Protein AF-A0A662I2W3-F1 (afdb_monomer_lite)

Sequence (81 aa):
MSQASIINLLSELEKWLRNKLHNVKCPACGHIIVSNHPPQWVNEHLPHITVGEEEISVSYRCKKGGLIEICRLPRTVEEKI

Secondary structure (DSSP, 8-state):
--HHHHHHHHHHHHHHHHHHTBTPBPTTT-SBSEETTTTEE-TTEEEEEEE-SSEEEEEEEETTTEEEEEEEEES------

Foldseek 3Di:
DDPVVVVVVVVVLVLVVQVVQEQPADPQPRDRQWYDVVTDGDDQKAWDWDDDPFKIWTWIQDPRPGIGTDDIDTPPPPPPD

pLDDT: mean 89.15, std 13.88, range [34.03, 97.62]

Structure (mmCIF, N/CA/C/O backbone):
data_AF-A0A662I2W3-F1
#
_entry.id   AF-A0A662I2W3-F1
#
loop_
_atom_site.group_PDB
_atom_site.id
_atom_site.type_symbol
_atom_site.label_atom_id
_atom_site.lab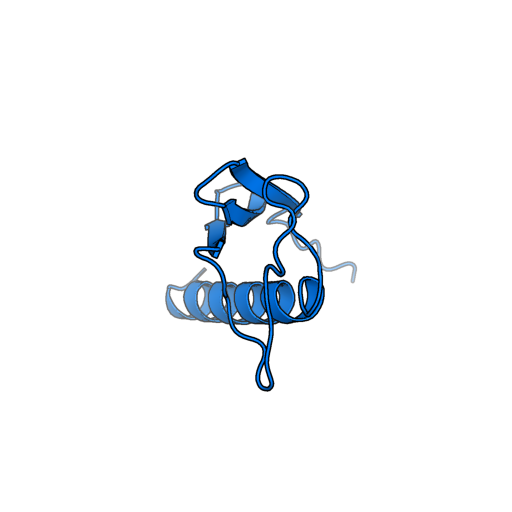el_alt_id
_atom_site.label_comp_id
_atom_site.label_asym_id
_atom_site.label_entity_id
_atom_site.label_seq_id
_atom_site.pdbx_PDB_ins_code
_atom_site.Cartn_x
_atom_site.Cartn_y
_atom_site.Cartn_z
_atom_site.occupancy
_atom_site.B_iso_or_equiv
_atom_site.auth_seq_id
_atom_site.auth_comp_id
_atom_site.auth_asym_id
_atom_site.a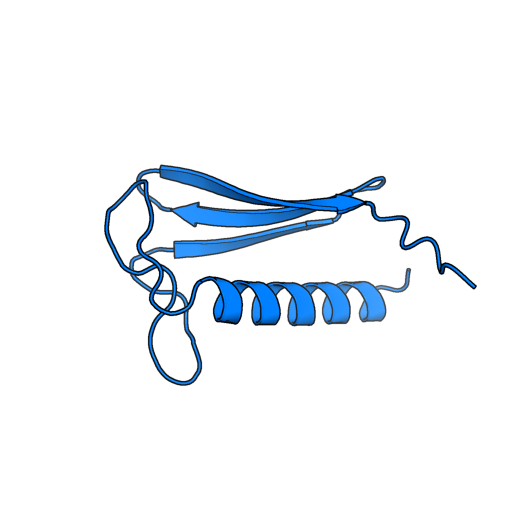uth_atom_id
_atom_site.pdbx_PDB_model_num
ATOM 1 N N . MET A 1 1 ? -9.612 6.519 20.663 1.00 62.09 1 MET A N 1
ATOM 2 C CA . MET A 1 1 ? -8.170 6.224 20.492 1.00 62.09 1 MET A CA 1
ATOM 3 C C . MET A 1 1 ? -7.377 7.460 20.858 1.00 62.09 1 MET A C 1
ATOM 5 O O . MET A 1 1 ? -7.809 8.549 20.503 1.00 62.09 1 MET A O 1
ATOM 9 N N . SER A 1 2 ? -6.250 7.308 21.550 1.00 79.38 2 SER A N 1
ATOM 10 C CA . SER A 1 2 ? -5.323 8.423 21.761 1.00 79.38 2 SER A CA 1
ATOM 11 C C . SER A 1 2 ? -4.502 8.685 20.491 1.00 79.38 2 SER A C 1
ATOM 13 O O . SER A 1 2 ? -4.365 7.806 19.635 1.00 79.38 2 SER A O 1
ATOM 15 N N . GLN A 1 3 ? -3.925 9.881 20.375 1.00 78.06 3 GLN A N 1
ATOM 16 C CA . GLN A 1 3 ? -3.019 10.229 19.274 1.00 78.06 3 GLN A CA 1
ATOM 17 C C . GLN A 1 3 ? -1.819 9.267 19.192 1.00 78.06 3 GLN A C 1
ATOM 19 O O . GLN A 1 3 ? -1.437 8.850 18.101 1.00 78.06 3 GLN A O 1
ATOM 24 N N . ALA A 1 4 ? -1.277 8.850 20.342 1.00 80.19 4 ALA A N 1
ATOM 25 C CA . ALA A 1 4 ? -0.173 7.895 20.416 1.00 80.19 4 ALA A CA 1
ATOM 26 C C . ALA A 1 4 ? -0.546 6.515 19.841 1.00 80.19 4 ALA A C 1
ATOM 28 O O . ALA A 1 4 ? 0.237 5.924 19.100 1.00 80.19 4 ALA A O 1
ATOM 29 N N . SER A 1 5 ? -1.762 6.024 20.110 1.00 85.50 5 SER A N 1
ATOM 30 C CA . SER A 1 5 ? -2.242 4.751 19.554 1.00 85.50 5 SER A CA 1
ATOM 31 C C . SER A 1 5 ? -2.380 4.794 18.030 1.00 85.50 5 SER A C 1
ATOM 33 O O . SER A 1 5 ? -2.044 3.820 17.362 1.00 85.50 5 SER A O 1
ATOM 35 N N . ILE A 1 6 ? -2.833 5.921 17.470 1.00 85.75 6 ILE A N 1
ATOM 36 C CA . ILE A 1 6 ? -2.981 6.088 16.016 1.00 85.75 6 ILE A CA 1
ATOM 37 C C . ILE A 1 6 ? -1.612 6.106 15.332 1.00 85.75 6 ILE A C 1
ATOM 39 O O . ILE A 1 6 ? -1.431 5.442 14.317 1.00 85.75 6 ILE A O 1
ATOM 43 N N . ILE A 1 7 ? -0.634 6.820 15.896 1.00 89.69 7 ILE A N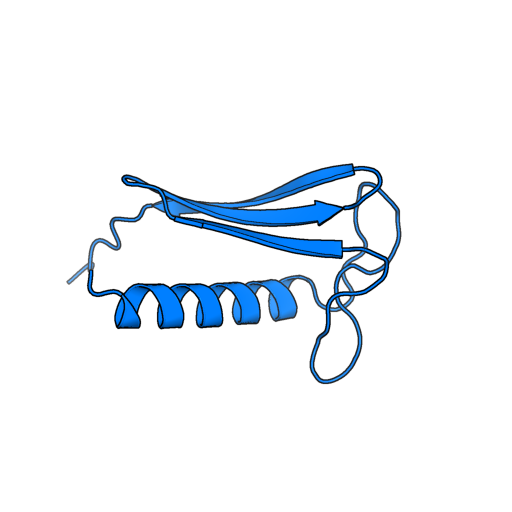 1
ATOM 44 C CA . ILE A 1 7 ? 0.726 6.877 15.341 1.00 89.69 7 ILE A CA 1
ATOM 45 C C . ILE A 1 7 ? 1.363 5.483 15.319 1.00 89.69 7 ILE A C 1
ATOM 47 O O . ILE A 1 7 ? 1.909 5.077 14.293 1.00 89.69 7 ILE A O 1
ATOM 51 N N . ASN A 1 8 ? 1.240 4.727 16.414 1.00 91.44 8 ASN A N 1
ATOM 52 C CA . ASN A 1 8 ? 1.755 3.359 16.474 1.00 91.44 8 ASN A CA 1
ATOM 53 C C . ASN A 1 8 ? 1.080 2.455 15.436 1.00 91.44 8 ASN A C 1
ATOM 55 O O . ASN A 1 8 ? 1.767 1.735 14.717 1.00 91.44 8 ASN A O 1
ATOM 59 N N . LEU A 1 9 ? -0.246 2.539 15.302 1.00 90.44 9 LEU A N 1
ATOM 60 C CA . LEU A 1 9 ? -0.991 1.781 14.298 1.00 90.44 9 LEU A CA 1
ATOM 61 C C . LEU A 1 9 ? -0.531 2.108 12.871 1.00 90.44 9 LEU A C 1
ATOM 63 O O . LEU A 1 9 ? -0.298 1.198 12.080 1.00 90.44 9 LEU A O 1
ATOM 67 N N . LEU A 1 10 ? -0.361 3.392 12.544 1.00 93.31 10 LEU A N 1
ATOM 68 C CA . LEU A 1 10 ? 0.133 3.819 11.233 1.00 93.31 10 LEU A CA 1
ATOM 69 C C . LEU A 1 10 ? 1.544 3.285 10.958 1.00 93.31 10 LEU A C 1
ATOM 71 O O . LEU A 1 10 ? 1.803 2.805 9.856 1.00 93.31 10 LEU A O 1
ATOM 75 N N . SER A 1 11 ? 2.432 3.326 11.954 1.00 93.94 11 SER A N 1
ATOM 76 C CA . SER A 1 11 ? 3.793 2.791 11.843 1.00 93.94 11 SER A CA 1
ATOM 77 C C . SER A 1 11 ? 3.798 1.279 11.592 1.00 93.94 11 SER A C 1
ATOM 79 O O . SER A 1 11 ? 4.505 0.797 10.705 1.00 93.94 11 SER A O 1
ATOM 81 N N . GLU A 1 12 ? 2.988 0.521 12.332 1.00 94.44 12 GLU A N 1
ATOM 82 C CA . GLU A 1 12 ? 2.890 -0.933 12.160 1.00 94.44 12 GLU A CA 1
ATOM 83 C C . GLU A 1 12 ? 2.270 -1.313 10.810 1.00 94.44 12 GLU A C 1
ATOM 85 O O . GLU A 1 12 ? 2.797 -2.183 10.114 1.00 94.44 12 GLU A O 1
ATOM 90 N N . LEU A 1 13 ? 1.207 -0.625 10.384 1.00 95.31 13 LEU A N 1
ATOM 91 C CA . LEU A 1 13 ? 0.580 -0.858 9.080 1.00 95.31 13 LEU A CA 1
ATOM 92 C C . LEU A 1 13 ? 1.520 -0.523 7.922 1.00 95.31 13 LEU A C 1
ATOM 94 O O . LEU A 1 13 ? 1.571 -1.261 6.940 1.00 95.31 13 LEU A O 1
ATOM 98 N N . GLU A 1 14 ? 2.287 0.559 8.026 1.00 95.62 14 GLU A N 1
ATOM 99 C CA . GLU A 1 14 ? 3.239 0.946 6.989 1.00 95.62 14 GLU A CA 1
ATOM 100 C C . GLU A 1 14 ? 4.417 -0.039 6.914 1.00 95.62 14 GLU A C 1
ATOM 102 O O . GLU A 1 14 ? 4.806 -0.459 5.821 1.00 95.62 14 GLU A O 1
ATOM 107 N N . LYS A 1 15 ? 4.915 -0.521 8.059 1.00 95.88 15 LYS A N 1
ATOM 108 C CA . LYS A 1 15 ? 5.919 -1.593 8.112 1.00 95.88 15 LYS A CA 1
ATOM 109 C C . LYS A 1 15 ? 5.393 -2.905 7.531 1.00 95.88 15 LYS A C 1
ATOM 111 O O . LYS A 1 15 ? 6.089 -3.531 6.728 1.00 95.88 15 LYS A O 1
ATOM 116 N N . TRP A 1 16 ? 4.180 -3.309 7.901 1.00 95.69 16 TRP A N 1
ATOM 117 C CA . TRP A 1 16 ? 3.513 -4.482 7.340 1.00 95.69 16 TRP A CA 1
ATOM 118 C C . TRP A 1 16 ? 3.363 -4.362 5.821 1.00 95.69 16 TRP A C 1
ATOM 120 O O . TRP A 1 16 ? 3.712 -5.289 5.089 1.00 95.69 16 TRP A O 1
ATOM 130 N N . LEU A 1 17 ? 2.922 -3.196 5.342 1.00 96.75 17 LEU A N 1
ATOM 131 C CA . LEU A 1 17 ? 2.734 -2.918 3.924 1.00 96.75 17 LEU A CA 1
ATOM 132 C C . LEU A 1 17 ? 4.050 -3.027 3.146 1.00 96.75 17 LEU A C 1
ATOM 134 O O . LEU A 1 17 ? 4.088 -3.682 2.104 1.00 96.75 17 LEU A O 1
ATOM 138 N N . ARG A 1 18 ? 5.144 -2.454 3.667 1.00 96.25 18 ARG A N 1
ATOM 139 C CA . ARG A 1 18 ? 6.472 -2.582 3.048 1.00 96.25 18 ARG A CA 1
ATOM 140 C C . ARG A 1 18 ? 6.910 -4.031 2.913 1.00 96.25 18 ARG A C 1
ATOM 142 O O . ARG A 1 18 ? 7.369 -4.430 1.848 1.00 96.25 18 ARG A O 1
ATOM 149 N N . ASN A 1 19 ? 6.746 -4.817 3.973 1.00 95.38 19 ASN A N 1
ATOM 150 C CA . ASN A 1 19 ? 7.115 -6.229 3.958 1.00 95.38 19 ASN A CA 1
ATOM 151 C C . ASN A 1 19 ? 6.271 -7.014 2.949 1.00 95.38 19 ASN A C 1
ATOM 153 O O . ASN A 1 19 ? 6.813 -7.816 2.192 1.00 95.38 19 ASN A O 1
ATOM 157 N N . LYS A 1 20 ? 4.962 -6.745 2.894 1.00 95.44 20 LYS A N 1
ATOM 158 C CA . LYS A 1 20 ? 4.036 -7.387 1.952 1.00 95.44 20 LYS A CA 1
ATOM 159 C C . LYS A 1 20 ? 4.367 -7.080 0.488 1.00 95.44 20 LYS A C 1
ATOM 161 O O . LYS A 1 20 ? 4.143 -7.928 -0.368 1.00 95.44 20 LYS A O 1
ATOM 166 N N . LEU A 1 21 ? 4.884 -5.885 0.201 1.00 96.81 21 LEU A N 1
ATOM 167 C CA . LEU A 1 21 ? 5.202 -5.422 -1.156 1.00 96.81 21 LEU A CA 1
ATOM 168 C C . LEU A 1 21 ? 6.688 -5.544 -1.527 1.00 96.81 21 LEU A C 1
ATOM 170 O O . LEU A 1 21 ? 7.097 -5.079 -2.595 1.00 96.81 21 LEU A O 1
ATOM 174 N N . HIS A 1 22 ? 7.502 -6.172 -0.678 1.00 96.94 22 HIS A N 1
ATOM 175 C CA . HIS A 1 22 ? 8.926 -6.349 -0.934 1.00 96.94 22 HIS A CA 1
ATOM 176 C C . HIS A 1 22 ? 9.157 -7.216 -2.183 1.00 96.94 22 HIS A C 1
ATOM 178 O O . HIS A 1 22 ? 8.676 -8.343 -2.270 1.00 96.94 22 HIS A O 1
ATOM 184 N N . ASN A 1 23 ? 9.888 -6.673 -3.162 1.00 95.44 23 ASN A N 1
ATOM 185 C CA . ASN A 1 23 ? 10.138 -7.255 -4.487 1.00 95.44 23 ASN A CA 1
ATOM 186 C C . ASN A 1 23 ? 8.881 -7.530 -5.333 1.00 95.44 23 ASN A C 1
ATOM 188 O O . ASN A 1 23 ? 8.948 -8.233 -6.343 1.00 95.44 23 ASN A O 1
ATOM 192 N N . VAL A 1 24 ? 7.742 -6.931 -4.981 1.00 97.06 24 VAL A N 1
ATOM 193 C CA . VAL A 1 24 ? 6.522 -6.985 -5.792 1.00 97.06 24 VAL A CA 1
ATOM 194 C C . VAL A 1 24 ?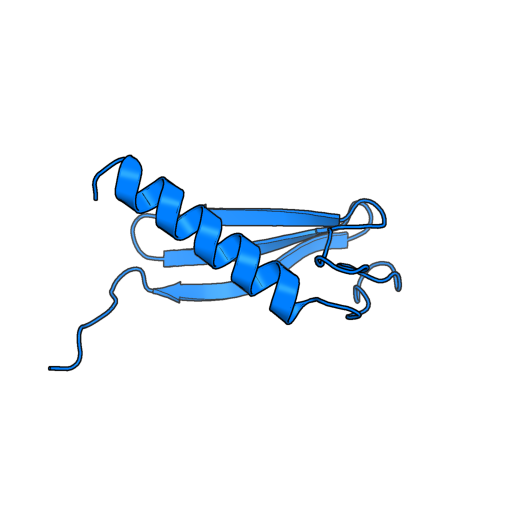 6.589 -5.919 -6.885 1.00 97.06 24 VAL A C 1
ATOM 196 O O . VAL A 1 24 ? 6.948 -4.767 -6.626 1.00 97.06 24 VAL A O 1
ATOM 199 N N . LYS A 1 25 ? 6.234 -6.292 -8.120 1.00 97.19 25 LYS A N 1
ATOM 200 C CA . LYS A 1 25 ? 6.097 -5.346 -9.235 1.00 97.19 25 LYS A CA 1
ATOM 201 C C . LYS A 1 25 ? 4.737 -4.658 -9.188 1.00 97.19 25 LYS A C 1
ATOM 203 O O . LYS A 1 25 ? 3.705 -5.305 -9.048 1.00 97.19 25 LYS A O 1
ATOM 208 N N . CYS A 1 26 ? 4.743 -3.345 -9.366 1.00 97.38 26 CYS A N 1
ATOM 209 C CA . CYS A 1 26 ? 3.544 -2.539 -9.506 1.00 97.38 26 CYS A CA 1
ATOM 210 C C . CYS A 1 26 ? 2.808 -2.921 -10.800 1.00 97.38 26 CYS A C 1
ATOM 212 O O . CYS A 1 26 ? 3.415 -2.831 -11.871 1.00 97.38 26 CYS A O 1
ATOM 214 N N . PRO A 1 27 ? 1.511 -3.273 -10.752 1.00 96.19 27 PRO A N 1
ATOM 215 C CA . PRO A 1 27 ? 0.750 -3.619 -11.949 1.00 96.19 27 PRO A CA 1
ATOM 216 C C . PRO A 1 27 ? 0.572 -2.426 -12.899 1.00 96.19 27 PRO A C 1
ATOM 218 O O . PRO A 1 27 ? 0.416 -2.625 -14.097 1.00 96.19 27 PRO A O 1
ATOM 221 N N . ALA A 1 28 ? 0.637 -1.189 -12.393 1.00 96.12 28 ALA A N 1
ATOM 222 C CA . ALA A 1 28 ? 0.450 0.005 -13.214 1.00 96.12 28 ALA A CA 1
ATOM 223 C C . ALA A 1 28 ? 1.715 0.450 -13.967 1.00 96.12 28 ALA A C 1
ATOM 225 O O . ALA A 1 28 ? 1.614 0.973 -15.073 1.00 96.12 28 ALA A O 1
ATOM 226 N N . CYS A 1 29 ? 2.909 0.292 -13.382 1.00 96.56 29 CYS A N 1
ATOM 227 C CA . CYS A 1 29 ? 4.154 0.787 -13.990 1.00 96.56 29 CYS A CA 1
ATOM 228 C C . CYS A 1 29 ? 5.204 -0.294 -14.277 1.00 96.56 29 CYS A C 1
ATOM 230 O O . CYS A 1 29 ? 6.221 0.017 -14.891 1.00 96.56 29 CYS A O 1
ATOM 232 N N . GLY A 1 30 ? 4.994 -1.534 -13.828 1.00 96.50 30 GLY A N 1
ATOM 233 C CA . GLY A 1 30 ? 5.911 -2.663 -14.017 1.00 96.50 30 GLY A CA 1
ATOM 234 C C . GLY A 1 30 ? 7.173 -2.642 -13.144 1.00 96.50 30 GLY A C 1
ATOM 235 O O . GLY A 1 30 ? 7.912 -3.627 -13.126 1.00 96.50 30 GLY A O 1
ATOM 236 N N . HIS A 1 31 ? 7.433 -1.558 -12.406 1.00 96.44 31 HIS A N 1
ATOM 237 C CA . HIS A 1 31 ? 8.601 -1.430 -11.530 1.00 96.44 31 HIS A CA 1
ATOM 238 C C . HIS A 1 31 ? 8.368 -2.047 -10.151 1.00 96.44 31 HIS A C 1
ATOM 240 O O . HIS A 1 31 ? 7.234 -2.147 -9.689 1.00 96.44 31 HIS A O 1
ATOM 246 N N . ILE A 1 32 ? 9.454 -2.409 -9.467 1.00 97.00 32 ILE A N 1
ATOM 247 C CA . ILE A 1 32 ? 9.408 -2.853 -8.069 1.00 97.00 32 ILE A CA 1
ATOM 248 C C . ILE A 1 32 ? 8.855 -1.719 -7.191 1.00 97.00 32 ILE A C 1
ATOM 250 O O . ILE A 1 32 ? 9.241 -0.561 -7.378 1.00 97.00 32 ILE A O 1
ATOM 254 N N . ILE A 1 33 ? 7.949 -2.058 -6.266 1.00 97.50 33 ILE A N 1
ATOM 255 C CA . ILE A 1 33 ? 7.295 -1.110 -5.348 1.00 97.50 33 ILE A CA 1
ATOM 256 C C . ILE A 1 33 ? 8.189 -0.834 -4.136 1.00 97.50 33 ILE A C 1
ATOM 258 O O . ILE A 1 33 ? 8.472 0.322 -3.815 1.00 97.50 33 ILE A O 1
ATOM 262 N N . VAL A 1 34 ? 8.647 -1.906 -3.483 1.00 97.31 34 VAL A N 1
ATOM 263 C CA . VAL A 1 34 ? 9.526 -1.867 -2.311 1.00 97.31 34 VAL A CA 1
ATOM 264 C C . VAL A 1 34 ? 10.730 -2.773 -2.558 1.00 97.31 34 VAL A C 1
ATOM 266 O O . VAL A 1 34 ? 10.565 -3.927 -2.946 1.00 97.31 34 VAL A O 1
ATOM 269 N N . SER A 1 35 ? 11.937 -2.260 -2.335 1.00 94.69 35 SER A N 1
ATOM 270 C CA . SER A 1 35 ? 13.216 -2.953 -2.561 1.00 94.69 35 SER A CA 1
ATOM 271 C C . SER A 1 35 ? 14.185 -2.694 -1.401 1.00 94.69 35 SER A C 1
ATOM 273 O O . SER A 1 35 ? 13.922 -1.824 -0.575 1.00 94.69 35 SER A O 1
ATOM 275 N N . ASN A 1 36 ? 15.331 -3.380 -1.391 1.00 88.31 36 ASN A N 1
ATOM 276 C CA . ASN A 1 36 ? 16.457 -3.230 -0.452 1.00 88.31 36 ASN A CA 1
ATOM 277 C C . ASN A 1 36 ? 16.261 -3.898 0.922 1.00 88.31 36 ASN A C 1
ATOM 279 O O . ASN A 1 36 ? 15.202 -4.432 1.248 1.00 88.31 36 ASN A O 1
ATOM 283 N N . HIS A 1 37 ? 17.329 -3.874 1.728 1.00 80.06 37 HIS A N 1
ATOM 284 C CA . HIS A 1 37 ? 17.325 -4.302 3.124 1.00 80.06 37 HIS A CA 1
ATOM 285 C C . HIS A 1 37 ? 17.867 -3.168 4.020 1.00 80.06 37 HIS A C 1
ATOM 287 O O . HIS A 1 37 ? 19.053 -2.851 3.919 1.00 80.06 37 HIS A O 1
ATOM 293 N N . PRO A 1 38 ? 17.036 -2.540 4.879 1.00 82.50 38 PRO A N 1
ATOM 294 C CA . PRO A 1 38 ? 15.614 -2.824 5.099 1.00 82.50 38 PRO A CA 1
ATOM 295 C C . PRO A 1 38 ? 14.731 -2.448 3.887 1.00 82.50 38 PRO A C 1
ATOM 297 O O . PRO A 1 38 ? 15.152 -1.617 3.082 1.00 82.50 38 PRO A O 1
ATOM 300 N N . PRO A 1 39 ? 13.520 -3.031 3.752 1.00 89.88 39 PRO A N 1
ATOM 301 C CA . PRO A 1 39 ? 12.610 -2.727 2.647 1.00 89.88 39 PRO A CA 1
ATOM 302 C C . PRO A 1 39 ? 12.254 -1.236 2.604 1.00 89.88 39 PRO A C 1
ATOM 304 O O . PRO A 1 39 ? 11.817 -0.669 3.605 1.00 89.88 39 PRO A O 1
ATOM 307 N N . GLN A 1 40 ? 12.428 -0.603 1.447 1.00 94.00 40 GLN A N 1
ATOM 308 C CA . GLN A 1 40 ? 12.193 0.820 1.204 1.00 94.00 40 GLN A CA 1
ATOM 309 C C . GLN A 1 40 ? 11.370 1.032 -0.063 1.00 94.00 40 GLN A C 1
ATOM 311 O O . GLN A 1 40 ? 11.526 0.315 -1.051 1.00 94.00 40 GLN A O 1
ATOM 316 N N . TRP A 1 41 ? 10.504 2.042 -0.037 1.00 96.12 41 TRP A N 1
ATOM 317 C CA . TRP A 1 41 ? 9.730 2.471 -1.198 1.00 96.12 41 TRP A CA 1
ATOM 318 C C . TRP A 1 41 ? 10.653 3.018 -2.286 1.00 96.12 41 TRP A C 1
ATOM 320 O O . TRP A 1 41 ? 11.523 3.843 -2.013 1.00 96.12 41 TRP A O 1
ATOM 330 N N . VAL A 1 42 ? 10.467 2.560 -3.520 1.00 94.44 42 VAL A N 1
ATOM 331 C CA . VAL A 1 42 ? 11.320 2.925 -4.659 1.00 94.44 42 VAL A CA 1
ATOM 332 C C . VAL A 1 42 ? 10.480 3.305 -5.874 1.00 94.44 42 VAL A C 1
ATOM 334 O O . VAL A 1 42 ? 9.275 3.061 -5.920 1.00 94.44 42 VAL A O 1
ATOM 337 N N . ASN A 1 43 ? 11.124 3.882 -6.892 1.00 91.19 43 ASN A N 1
ATOM 338 C CA . ASN A 1 43 ? 10.502 4.175 -8.188 1.00 91.19 43 ASN A CA 1
ATOM 339 C C . ASN A 1 43 ? 9.235 5.042 -8.084 1.00 91.19 43 ASN A C 1
ATOM 341 O O . ASN A 1 43 ? 8.244 4.776 -8.762 1.00 91.19 43 ASN A O 1
ATOM 345 N N . GLU A 1 44 ? 9.274 6.067 -7.225 1.00 93.94 44 GLU A N 1
ATOM 346 C CA . GLU A 1 44 ? 8.172 7.022 -7.017 1.00 93.94 44 GLU A CA 1
ATOM 347 C C . GLU A 1 44 ? 6.875 6.383 -6.483 1.00 93.94 44 GLU A C 1
ATOM 349 O O . GLU A 1 44 ? 5.779 6.920 -6.674 1.00 93.94 44 GLU A O 1
ATOM 354 N N . HIS A 1 45 ? 6.989 5.240 -5.803 1.00 96.81 45 HIS A N 1
ATOM 355 C CA . HIS A 1 45 ? 5.904 4.683 -5.004 1.00 96.81 45 HIS A CA 1
ATOM 356 C C . HIS A 1 45 ? 5.934 5.241 -3.587 1.00 96.81 45 HIS A C 1
ATOM 358 O O . HIS A 1 45 ? 7.004 5.490 -3.038 1.00 96.81 45 HIS A O 1
ATOM 364 N N . LEU A 1 46 ? 4.759 5.423 -2.988 1.00 96.62 46 LEU A N 1
ATOM 365 C CA . LEU A 1 46 ? 4.626 5.920 -1.619 1.00 96.62 46 LEU A CA 1
ATOM 366 C C . LEU A 1 46 ? 3.500 5.186 -0.887 1.00 96.62 46 LEU A C 1
ATOM 368 O O . LEU A 1 46 ? 2.467 4.918 -1.507 1.00 96.62 46 LEU A O 1
ATOM 372 N N . PRO A 1 47 ? 3.642 4.911 0.420 1.00 97.06 47 PRO A N 1
ATOM 373 C CA . PRO A 1 47 ? 2.552 4.359 1.211 1.00 97.06 47 PRO A CA 1
ATOM 374 C C . PRO A 1 47 ? 1.395 5.359 1.288 1.00 97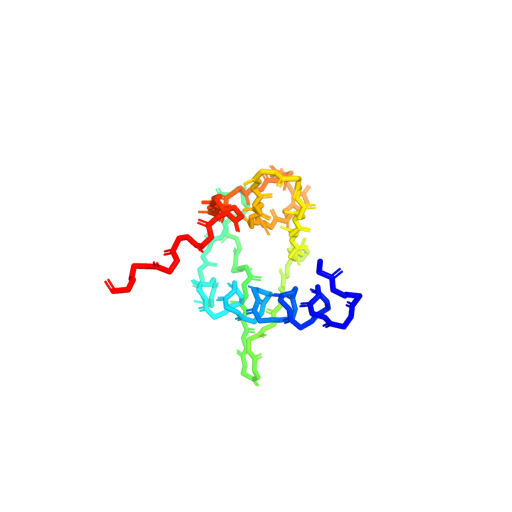.06 47 PRO A C 1
ATOM 376 O O . PRO A 1 47 ? 1.604 6.574 1.342 1.00 97.06 47 PRO A O 1
ATOM 379 N N . HIS A 1 48 ? 0.166 4.854 1.334 1.00 96.62 48 HIS A N 1
ATOM 380 C CA . HIS A 1 48 ? -1.015 5.662 1.607 1.00 96.62 48 HIS A CA 1
ATOM 381 C C . HIS A 1 48 ? -1.974 4.897 2.518 1.00 96.62 48 HIS A C 1
ATOM 383 O O . HIS A 1 48 ? -2.564 3.888 2.132 1.00 96.62 48 HIS A O 1
ATOM 389 N N . ILE A 1 49 ? -2.106 5.376 3.752 1.00 96.00 49 ILE A N 1
ATOM 390 C CA . ILE A 1 49 ? -2.962 4.769 4.769 1.00 96.00 49 ILE A CA 1
ATOM 391 C C . ILE A 1 49 ? -3.969 5.821 5.208 1.00 96.00 49 ILE A C 1
ATOM 393 O O . ILE A 1 49 ? -3.591 6.943 5.551 1.00 96.00 49 ILE A O 1
ATOM 397 N N . THR A 1 50 ? -5.246 5.459 5.193 1.00 93.44 50 THR A N 1
ATOM 398 C CA . THR A 1 50 ? -6.342 6.316 5.645 1.00 93.44 50 THR A CA 1
ATOM 399 C C . THR A 1 50 ? -7.068 5.618 6.778 1.00 93.44 50 THR A C 1
ATOM 401 O O . THR A 1 50 ? -7.494 4.476 6.635 1.00 93.44 50 THR A O 1
ATOM 404 N N . VAL A 1 51 ? -7.201 6.307 7.909 1.00 90.69 51 VAL A N 1
ATOM 405 C CA . VAL A 1 51 ? -7.940 5.821 9.077 1.00 90.69 51 VAL A CA 1
ATOM 406 C C . VAL A 1 51 ? -9.258 6.583 9.128 1.00 90.69 51 VAL A C 1
ATOM 408 O O . VAL A 1 51 ? -9.283 7.746 9.530 1.00 90.69 51 VAL A O 1
ATOM 411 N N . GLY A 1 52 ? -10.330 5.943 8.667 1.00 88.19 52 GLY A N 1
ATOM 412 C CA . GLY A 1 52 ? -11.691 6.462 8.732 1.00 88.19 52 GLY A CA 1
ATOM 413 C C . GLY A 1 52 ? -12.393 6.085 10.037 1.00 88.19 52 GLY A C 1
ATOM 414 O O . GLY A 1 52 ? -11.807 5.476 10.939 1.00 88.19 52 GLY A O 1
ATOM 415 N N . GLU A 1 53 ? -13.663 6.465 10.152 1.00 85.44 53 GLU A N 1
ATOM 416 C CA . GLU A 1 53 ? -14.494 6.134 11.316 1.00 85.44 53 GLU A CA 1
ATOM 417 C C . GLU A 1 53 ? -14.848 4.644 11.372 1.00 85.44 53 GLU A C 1
ATOM 419 O O . GLU A 1 53 ? -14.771 4.055 12.445 1.00 85.44 53 GLU A O 1
ATOM 424 N N . GLU A 1 54 ? -15.141 4.022 10.230 1.00 88.56 54 GLU A N 1
ATOM 425 C CA . GLU A 1 54 ? -15.583 2.621 10.153 1.00 88.56 54 GLU A CA 1
ATOM 426 C C . GLU A 1 54 ? -14.485 1.664 9.677 1.00 88.56 54 GLU A C 1
ATOM 428 O O . GLU A 1 54 ? -14.437 0.504 10.089 1.00 88.56 54 GLU A O 1
ATOM 433 N N . GLU A 1 55 ? -13.564 2.145 8.841 1.00 92.56 55 GLU A N 1
ATOM 434 C CA . GLU A 1 55 ? -12.546 1.315 8.203 1.00 92.56 55 GLU A CA 1
ATOM 435 C C . GLU A 1 55 ? -11.176 1.994 8.129 1.00 92.56 55 GLU A C 1
ATOM 437 O O . GLU A 1 55 ? -11.031 3.218 8.179 1.00 92.56 55 GLU A O 1
ATOM 442 N N . ILE A 1 56 ? -10.152 1.160 7.991 1.00 93.50 56 ILE A N 1
ATOM 443 C CA . ILE A 1 56 ? -8.787 1.549 7.669 1.00 93.50 56 ILE A CA 1
ATOM 444 C C . ILE A 1 56 ? -8.500 1.064 6.254 1.00 93.50 56 ILE A C 1
ATOM 446 O O . ILE A 1 56 ? -8.523 -0.138 5.983 1.00 93.50 56 ILE A O 1
ATOM 450 N N . SER A 1 57 ? -8.183 1.993 5.359 1.00 95.62 57 SER A N 1
ATOM 451 C CA . SER A 1 57 ? -7.734 1.671 4.008 1.00 95.62 57 SER A CA 1
ATOM 452 C C . SER A 1 57 ? -6.211 1.678 3.949 1.00 95.62 57 SER A C 1
ATOM 454 O O . SER A 1 57 ? -5.560 2.638 4.375 1.00 95.62 57 SER A O 1
ATOM 456 N N . VAL A 1 58 ? -5.642 0.595 3.421 1.00 97.44 58 VAL A N 1
ATOM 457 C CA . VAL A 1 58 ? -4.206 0.437 3.198 1.00 97.44 58 VAL A CA 1
ATOM 458 C C . VAL A 1 58 ? -3.962 0.322 1.700 1.00 97.44 58 VAL A C 1
ATOM 460 O O . VAL A 1 58 ? -4.464 -0.577 1.020 1.00 97.44 58 VAL A O 1
ATOM 463 N N . SER A 1 59 ? -3.171 1.246 1.175 1.00 97.50 59 SER A N 1
ATOM 464 C CA . SER A 1 59 ? -2.922 1.406 -0.253 1.00 97.50 59 SER A CA 1
ATOM 465 C C . SER A 1 59 ? -1.522 1.971 -0.489 1.00 97.50 59 SER A C 1
ATOM 467 O O . SER A 1 59 ? -0.789 2.304 0.447 1.00 97.50 59 SER A O 1
ATOM 469 N N . TYR A 1 60 ? -1.129 2.089 -1.751 1.00 97.62 60 TYR A N 1
ATOM 470 C CA . TYR A 1 60 ? 0.056 2.845 -2.130 1.00 97.62 60 TYR A CA 1
ATOM 471 C C . TYR A 1 60 ? -0.224 3.703 -3.358 1.00 97.62 60 TYR A C 1
ATOM 473 O O . TYR A 1 60 ? -1.089 3.399 -4.179 1.00 97.62 60 TYR A O 1
ATOM 481 N N . ARG A 1 61 ? 0.512 4.802 -3.490 1.00 97.31 61 ARG A N 1
ATOM 482 C CA . ARG A 1 61 ? 0.477 5.654 -4.676 1.00 97.31 61 ARG A CA 1
ATOM 483 C C . ARG A 1 61 ? 1.541 5.208 -5.660 1.00 97.31 61 ARG A C 1
ATOM 485 O O . ARG A 1 61 ? 2.682 4.967 -5.280 1.00 97.31 61 ARG A O 1
ATOM 492 N N . CYS A 1 62 ? 1.168 5.161 -6.928 1.00 96.94 62 CYS A N 1
ATOM 493 C CA . CYS A 1 62 ? 2.066 5.074 -8.063 1.00 96.94 62 CYS A CA 1
ATOM 494 C C . CYS A 1 62 ? 1.886 6.335 -8.905 1.00 96.94 62 CYS A C 1
ATOM 496 O O . CYS A 1 62 ? 0.772 6.633 -9.332 1.00 96.94 62 CYS A O 1
ATOM 498 N N . LYS A 1 63 ? 2.970 7.048 -9.222 1.00 92.75 63 LYS A N 1
ATOM 499 C CA . LYS A 1 63 ? 2.893 8.260 -10.055 1.00 92.75 63 LYS A CA 1
ATOM 500 C C . LYS A 1 63 ? 2.189 8.039 -11.403 1.00 92.75 63 LYS A C 1
ATOM 502 O O . LYS A 1 63 ? 1.526 8.944 -11.892 1.00 92.75 63 LYS A O 1
ATOM 507 N N . LYS A 1 64 ? 2.315 6.841 -11.991 1.00 92.81 64 LYS A N 1
ATOM 508 C CA . LYS A 1 64 ? 1.678 6.485 -13.273 1.00 92.81 64 LYS A CA 1
ATOM 509 C C . LYS A 1 64 ? 0.269 5.897 -13.131 1.00 92.81 64 LYS A C 1
ATOM 511 O O . LYS A 1 64 ? -0.508 5.993 -14.069 1.00 92.81 64 LYS A O 1
ATOM 516 N N . GLY A 1 65 ? -0.034 5.261 -11.998 1.00 88.50 65 GLY A N 1
ATOM 517 C CA . GLY A 1 65 ? -1.271 4.495 -11.791 1.00 88.50 65 GLY A CA 1
ATOM 518 C C . GLY A 1 65 ? -2.273 5.125 -10.828 1.00 88.50 65 GLY A C 1
ATOM 519 O O . GLY A 1 65 ? -3.354 4.582 -10.642 1.00 88.50 65 GLY A O 1
ATOM 520 N N . GLY A 1 66 ? -1.916 6.237 -10.184 1.00 94.38 66 GLY A N 1
ATOM 521 C CA . GLY A 1 66 ? -2.718 6.814 -9.113 1.00 94.38 66 GLY A CA 1
ATOM 522 C C . GLY A 1 66 ? -2.647 5.976 -7.838 1.00 94.38 66 GLY A C 1
ATOM 523 O O . GLY A 1 66 ? -1.572 5.527 -7.436 1.00 94.38 66 GLY A O 1
ATOM 524 N N . LEU A 1 67 ? -3.785 5.814 -7.167 1.00 96.62 67 LEU A N 1
ATOM 525 C CA . LEU A 1 67 ? -3.884 5.071 -5.915 1.00 96.62 67 LEU A CA 1
ATOM 526 C C . LEU A 1 67 ? -4.209 3.598 -6.186 1.00 96.62 67 LEU A C 1
ATOM 528 O O . LEU A 1 67 ? -5.186 3.300 -6.866 1.00 96.62 67 LEU A O 1
ATOM 532 N N . ILE A 1 68 ? -3.406 2.689 -5.636 1.00 96.81 68 ILE A N 1
ATOM 533 C CA . ILE A 1 68 ? -3.578 1.242 -5.773 1.00 96.81 68 ILE A CA 1
ATOM 534 C C . ILE A 1 68 ? -3.895 0.668 -4.394 1.00 96.81 68 ILE A C 1
ATOM 536 O O . ILE A 1 68 ? -3.069 0.709 -3.477 1.00 96.81 68 ILE A O 1
ATOM 540 N N . GLU A 1 69 ? -5.115 0.163 -4.245 1.00 96.44 69 GLU A N 1
ATOM 541 C CA . GLU A 1 69 ? -5.614 -0.404 -2.994 1.00 96.44 69 GLU A CA 1
ATOM 542 C C . GLU A 1 69 ? -5.040 -1.804 -2.748 1.00 96.44 69 GLU A C 1
ATOM 544 O O . GLU A 1 69 ? -4.969 -2.627 -3.661 1.00 96.44 69 GLU A O 1
ATOM 549 N N . ILE A 1 70 ? -4.621 -2.071 -1.508 1.00 96.69 70 ILE A N 1
ATOM 550 C CA . ILE A 1 70 ? -4.123 -3.387 -1.085 1.00 96.69 70 ILE A CA 1
ATOM 551 C C . ILE A 1 70 ? -5.171 -4.122 -0.263 1.00 96.69 70 ILE A C 1
ATOM 553 O O . ILE A 1 70 ? -5.385 -5.317 -0.467 1.00 96.69 70 ILE A O 1
ATOM 557 N N . CYS A 1 71 ? -5.786 -3.434 0.695 1.00 94.56 71 CYS A N 1
ATOM 558 C CA . CYS A 1 71 ? -6.886 -3.971 1.481 1.00 94.56 71 CYS A CA 1
ATOM 559 C C . CYS A 1 71 ? -7.604 -2.871 2.260 1.00 94.56 71 CYS A C 1
ATOM 561 O O . CYS A 1 71 ? -7.044 -1.807 2.535 1.00 94.56 71 CYS A O 1
ATOM 563 N N . ARG A 1 72 ? -8.808 -3.212 2.710 1.00 94.31 72 ARG A N 1
ATOM 564 C CA . ARG A 1 72 ? -9.556 -2.484 3.730 1.00 94.31 72 ARG A CA 1
ATOM 565 C C . ARG A 1 72 ? -9.713 -3.373 4.948 1.00 94.31 72 ARG A C 1
ATOM 567 O O . A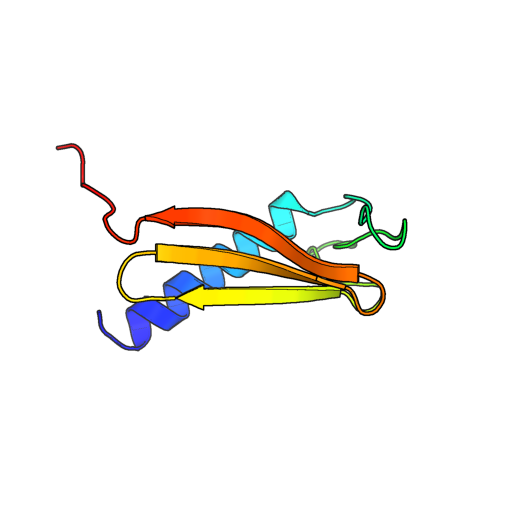RG A 1 72 ? -9.911 -4.580 4.813 1.00 94.31 72 ARG A O 1
ATOM 574 N N . LEU A 1 73 ? -9.577 -2.779 6.121 1.00 89.62 73 LEU A N 1
ATOM 575 C CA . LEU A 1 73 ? -9.730 -3.449 7.401 1.00 89.62 73 LEU A CA 1
ATOM 576 C C . LEU A 1 73 ? -10.869 -2.760 8.154 1.00 89.62 73 LEU A C 1
ATOM 578 O O . LEU A 1 73 ? -10.848 -1.530 8.245 1.00 89.62 73 LEU A O 1
ATOM 582 N N . PRO A 1 74 ? -11.842 -3.496 8.713 1.00 87.56 74 PRO A N 1
ATOM 583 C CA . PRO A 1 74 ? -12.808 -2.890 9.615 1.00 87.56 74 PRO A CA 1
ATOM 584 C C . PRO A 1 74 ? -12.069 -2.329 10.834 1.00 87.56 74 PRO A C 1
ATOM 586 O O . PRO A 1 74 ? -11.114 -2.928 11.336 1.00 87.56 74 PRO A O 1
ATOM 589 N N . ARG A 1 75 ? -12.497 -1.163 11.318 1.00 74.81 75 ARG A N 1
ATOM 590 C CA . ARG A 1 75 ? -11.948 -0.568 12.543 1.00 74.81 75 ARG A CA 1
ATOM 591 C C . ARG A 1 75 ? -12.384 -1.347 13.785 1.00 74.81 75 ARG A C 1
ATOM 593 O O . ARG A 1 75 ? -11.689 -1.323 14.801 1.00 74.81 75 ARG A O 1
ATOM 600 N N . THR A 1 76 ? -13.510 -2.053 13.698 1.00 65.62 76 THR A N 1
ATOM 601 C CA . THR A 1 76 ? -13.921 -3.062 14.669 1.00 65.62 76 THR A CA 1
ATOM 602 C C . THR A 1 76 ? -13.021 -4.284 14.536 1.00 65.62 76 THR A C 1
ATOM 604 O O . THR A 1 76 ? -13.308 -5.247 13.831 1.00 65.62 76 THR A O 1
ATOM 607 N N . VAL A 1 77 ? -11.910 -4.255 15.267 1.00 55.06 77 VAL A N 1
ATOM 608 C CA . VAL A 1 77 ? -11.334 -5.491 15.785 1.00 55.06 77 VAL A CA 1
ATOM 609 C C . VAL A 1 77 ? -12.334 -5.969 16.832 1.00 55.06 77 VAL A C 1
ATOM 611 O O . VAL A 1 77 ? -12.259 -5.565 17.988 1.00 55.06 77 VAL A O 1
ATOM 614 N N . GLU A 1 78 ? -13.346 -6.736 16.426 1.00 43.59 78 GLU A N 1
ATOM 615 C CA . GLU A 1 78 ? -14.026 -7.577 17.403 1.00 43.59 78 GLU A CA 1
ATOM 616 C C . GLU A 1 78 ? -12.955 -8.523 17.945 1.00 43.59 78 GLU A C 1
ATOM 618 O O . GLU A 1 78 ? -12.489 -9.432 17.252 1.00 43.59 78 GLU A O 1
ATOM 623 N N . GLU A 1 79 ? -12.510 -8.243 19.171 1.00 41.81 79 GLU A N 1
ATOM 624 C CA . GLU A 1 79 ? -11.918 -9.235 20.052 1.00 41.81 79 GLU A CA 1
ATOM 625 C C . GLU A 1 79 ? -12.892 -10.414 20.080 1.00 41.81 79 GLU A C 1
ATOM 627 O O . GLU A 1 79 ? -13.898 -10.400 20.788 1.00 41.81 79 GLU A O 1
ATOM 632 N N . LYS A 1 80 ? -12.636 -11.434 19.258 1.00 34.03 80 LYS A N 1
ATOM 633 C CA . LYS A 1 80 ? -13.200 -12.750 19.522 1.00 34.03 80 LYS A CA 1
ATOM 634 C C . LYS A 1 80 ? -12.509 -13.259 20.784 1.00 34.03 80 LYS A C 1
ATOM 636 O O . LYS A 1 80 ? -11.387 -13.756 20.708 1.00 34.03 80 LYS A O 1
ATOM 641 N N . ILE A 1 81 ? -13.173 -13.004 21.913 1.00 37.38 81 ILE A N 1
ATOM 642 C CA . ILE A 1 81 ? -12.972 -13.643 23.219 1.00 37.38 81 ILE A CA 1
ATOM 643 C C . ILE A 1 81 ? -13.063 -15.161 23.045 1.00 37.38 81 ILE A C 1
ATOM 645 O O . ILE A 1 81 ? -13.964 -15.609 22.295 1.00 37.38 81 ILE A O 1
#

Radius of gyration: 13.82 Å; chains: 1; bounding box: 33×24×37 Å